Protein AF-A0A3R9P1N0-F1 (afdb_monomer)

Structure (mmCIF, N/CA/C/O backbone):
data_AF-A0A3R9P1N0-F1
#
_entry.id   AF-A0A3R9P1N0-F1
#
loop_
_atom_site.group_PDB
_atom_site.id
_atom_site.type_symbol
_atom_site.label_atom_id
_atom_site.label_alt_id
_atom_site.label_comp_id
_atom_site.label_asym_id
_atom_site.label_entity_id
_atom_site.label_seq_id
_atom_site.pdbx_PDB_ins_code
_atom_site.Cartn_x
_atom_site.Cartn_y
_atom_site.Cartn_z
_atom_site.occupancy
_atom_site.B_iso_or_equiv
_atom_site.auth_seq_id
_atom_site.auth_comp_id
_atom_site.auth_asym_id
_atom_site.auth_atom_id
_atom_site.pdbx_PDB_model_num
ATOM 1 N N . MET A 1 1 ? 0.466 10.477 5.215 1.00 69.88 1 MET A N 1
ATOM 2 C CA . MET A 1 1 ? 0.809 9.776 3.953 1.00 69.88 1 MET A CA 1
ATOM 3 C C . MET A 1 1 ? -0.458 9.245 3.302 1.00 69.88 1 MET A C 1
ATOM 5 O O . MET A 1 1 ? -1.357 8.838 4.030 1.00 69.88 1 MET A O 1
ATOM 9 N N . VAL A 1 2 ? -0.515 9.217 1.965 1.00 77.56 2 VAL A N 1
ATOM 10 C CA . VAL A 1 2 ? -1.710 8.794 1.204 1.00 77.56 2 VAL A CA 1
ATOM 11 C C . VAL A 1 2 ? -2.128 7.356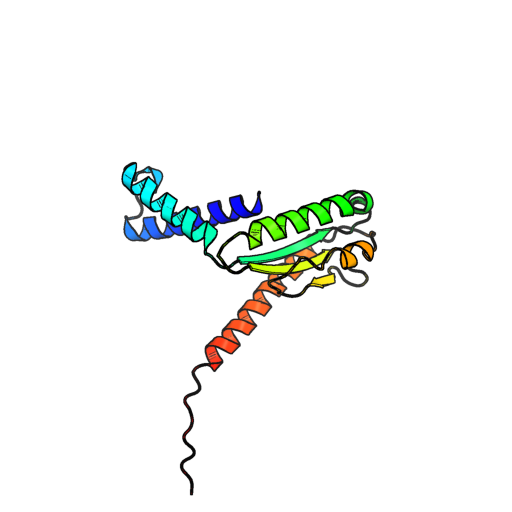 1.535 1.00 77.56 2 VAL A C 1
ATOM 13 O O . VAL A 1 2 ? -3.312 7.101 1.688 1.00 77.56 2 VAL A O 1
ATOM 16 N N . THR A 1 3 ? -1.182 6.435 1.752 1.00 76.62 3 THR A N 1
ATOM 17 C CA . THR A 1 3 ? -1.494 5.041 2.123 1.00 76.62 3 THR A CA 1
ATOM 18 C C . THR A 1 3 ? -2.235 4.939 3.457 1.00 76.62 3 THR A C 1
ATOM 20 O O . THR A 1 3 ? -3.251 4.257 3.538 1.00 76.62 3 THR A O 1
ATOM 23 N N . LYS A 1 4 ? -1.778 5.664 4.492 1.00 74.62 4 LYS A N 1
ATOM 24 C CA . LYS A 1 4 ? -2.465 5.709 5.795 1.00 74.62 4 LYS A CA 1
ATOM 25 C C . LYS A 1 4 ? -3.856 6.329 5.657 1.00 74.62 4 LYS A C 1
ATOM 27 O O . LYS A 1 4 ? -4.808 5.802 6.208 1.00 74.62 4 LYS A O 1
ATOM 32 N N . GLN A 1 5 ? -3.981 7.391 4.861 1.00 79.94 5 GLN A N 1
ATOM 33 C CA . GLN A 1 5 ? -5.268 8.033 4.595 1.00 79.94 5 GLN A CA 1
ATOM 34 C C . GLN A 1 5 ? -6.251 7.094 3.878 1.00 79.94 5 GLN A C 1
ATOM 36 O O . GLN A 1 5 ? -7.402 6.999 4.289 1.00 79.94 5 GLN A O 1
ATOM 41 N N . ALA A 1 6 ? -5.802 6.373 2.847 1.00 81.06 6 ALA A N 1
ATOM 42 C CA . ALA A 1 6 ? -6.629 5.411 2.120 1.00 81.06 6 ALA A CA 1
ATOM 43 C C . ALA A 1 6 ? -7.064 4.239 3.014 1.00 81.06 6 ALA A C 1
ATOM 45 O O . ALA A 1 6 ? -8.212 3.801 2.950 1.00 81.06 6 ALA A O 1
ATOM 46 N N . MET A 1 7 ? -6.170 3.763 3.886 1.00 83.62 7 MET A N 1
ATOM 47 C CA . MET A 1 7 ? -6.503 2.760 4.897 1.00 83.62 7 MET A CA 1
ATOM 48 C C . MET A 1 7 ? -7.571 3.282 5.863 1.00 83.62 7 MET A C 1
ATOM 50 O O . MET A 1 7 ? -8.584 2.614 6.038 1.00 83.62 7 MET A O 1
ATOM 54 N N . THR A 1 8 ? -7.396 4.477 6.436 1.00 79.38 8 THR A N 1
ATOM 55 C CA . THR A 1 8 ? -8.396 5.089 7.326 1.00 79.38 8 THR A CA 1
ATOM 56 C C . THR A 1 8 ? -9.749 5.229 6.630 1.00 79.38 8 THR A C 1
ATOM 58 O O . THR A 1 8 ? -10.758 4.832 7.197 1.00 79.38 8 THR A O 1
ATOM 61 N N . GLN A 1 9 ? -9.783 5.702 5.382 1.00 83.12 9 GLN A N 1
ATOM 62 C CA . GLN A 1 9 ? -11.024 5.800 4.601 1.00 83.12 9 GLN A CA 1
ATOM 63 C C . GLN A 1 9 ? -11.680 4.432 4.365 1.00 83.12 9 GLN A C 1
ATOM 65 O O . GLN A 1 9 ? -12.899 4.308 4.443 1.00 83.12 9 GLN A O 1
ATOM 70 N N . THR A 1 10 ? -10.881 3.392 4.111 1.00 82.94 10 THR A N 1
ATOM 71 C CA . THR A 1 10 ? -11.388 2.022 3.943 1.00 82.94 10 THR A CA 1
ATOM 72 C C . THR A 1 10 ? -11.986 1.498 5.248 1.00 82.94 10 THR A C 1
ATOM 74 O O . THR A 1 10 ? -13.080 0.944 5.237 1.00 82.94 10 THR A O 1
ATOM 77 N N . LEU A 1 11 ? -11.305 1.714 6.378 1.00 81.56 11 LEU A N 1
ATOM 78 C CA . LEU A 1 11 ? -11.794 1.316 7.699 1.00 81.56 11 LEU A CA 1
ATOM 79 C C . LEU A 1 11 ? -13.063 2.072 8.086 1.00 81.56 11 LEU A C 1
ATOM 81 O O . LEU A 1 11 ? -14.003 1.448 8.561 1.00 81.56 11 LEU A O 1
ATOM 85 N N . GLN A 1 12 ? -13.134 3.377 7.813 1.00 83.19 12 GLN A N 1
ATOM 86 C CA . GLN A 1 12 ? -14.360 4.160 7.983 1.00 83.19 12 GLN A CA 1
ATOM 87 C C . GLN A 1 12 ? -15.510 3.576 7.161 1.00 83.19 12 GLN A C 1
ATOM 89 O O . GLN A 1 12 ? -16.607 3.428 7.687 1.00 83.19 12 GLN A O 1
ATOM 94 N N . GLY A 1 13 ? -15.259 3.190 5.906 1.00 82.19 13 GLY A N 1
ATOM 95 C CA . GLY A 1 13 ? -16.261 2.540 5.059 1.00 82.19 13 GLY A CA 1
ATOM 96 C C . GLY A 1 13 ? -16.748 1.199 5.618 1.00 82.19 13 GLY A C 1
ATOM 97 O O . GLY A 1 13 ? -17.952 0.953 5.644 1.00 82.19 13 GLY A O 1
ATOM 98 N N . VAL A 1 14 ? -15.836 0.352 6.110 1.00 85.38 14 VAL A N 1
ATOM 99 C CA . VAL A 1 14 ? -16.190 -0.937 6.738 1.00 85.38 14 VAL A CA 1
ATOM 100 C C . VAL A 1 14 ? -16.988 -0.718 8.022 1.00 85.38 14 VAL A C 1
ATOM 102 O O . VAL A 1 14 ? -18.066 -1.281 8.172 1.00 85.38 14 VAL A O 1
ATOM 105 N N . VAL A 1 15 ? -16.506 0.144 8.921 1.00 83.38 15 VAL A N 1
ATOM 106 C CA . VAL A 1 15 ? -17.185 0.458 10.188 1.00 83.38 15 VAL A CA 1
ATOM 107 C C . VAL A 1 15 ? -18.560 1.076 9.939 1.00 83.38 15 VAL A C 1
ATOM 109 O O . VAL A 1 15 ? -19.515 0.727 10.626 1.00 83.38 15 VAL A O 1
ATOM 112 N N . HIS A 1 16 ? -18.695 1.945 8.936 1.00 82.25 16 HIS A N 1
ATOM 113 C CA . HIS A 1 16 ? -19.989 2.494 8.540 1.00 82.25 16 HIS A CA 1
ATOM 114 C C . HIS A 1 16 ? -20.956 1.391 8.083 1.00 82.25 16 HIS A C 1
ATOM 116 O O . HIS A 1 16 ? -22.108 1.385 8.511 1.00 82.25 16 HIS A O 1
ATOM 122 N N . GLY A 1 17 ? -20.491 0.433 7.273 1.00 81.31 17 GLY A N 1
ATOM 123 C CA . GLY A 1 17 ? -21.295 -0.723 6.860 1.00 81.31 17 GLY A CA 1
ATOM 124 C C . GLY A 1 17 ? -21.777 -1.572 8.042 1.00 81.31 17 GLY A C 1
ATOM 125 O O . GLY A 1 17 ? -22.955 -1.920 8.111 1.00 81.31 17 GLY A O 1
ATOM 126 N N . GLU A 1 18 ? -20.901 -1.837 9.012 1.00 81.00 18 GLU A N 1
ATOM 127 C CA . GLU A 1 18 ? -21.259 -2.577 10.232 1.00 81.00 18 GLU A CA 1
ATOM 128 C C . GLU A 1 18 ? -22.252 -1.799 11.110 1.00 81.00 18 GLU A C 1
ATOM 130 O O . GLU A 1 18 ? -23.224 -2.360 11.618 1.00 81.00 18 GLU A O 1
ATOM 135 N N . LEU A 1 19 ? -22.065 -0.484 11.256 1.00 79.69 19 LEU A N 1
ATOM 136 C CA . LEU A 1 19 ? -22.998 0.367 11.997 1.00 79.69 19 LEU A CA 1
ATOM 137 C C . LEU A 1 19 ? -24.380 0.397 11.351 1.00 79.69 19 LEU A C 1
ATOM 139 O O . LEU A 1 19 ? -25.374 0.348 12.071 1.00 79.69 19 LEU A O 1
ATOM 143 N N . HIS A 1 20 ? -24.453 0.424 10.022 1.00 80.69 20 HIS A N 1
ATOM 144 C CA . HIS A 1 20 ? -25.713 0.356 9.287 1.00 80.69 20 HIS A CA 1
ATOM 145 C C . HIS A 1 20 ? -26.462 -0.953 9.564 1.00 80.69 20 HIS A C 1
ATOM 147 O O . HIS A 1 20 ? -27.672 -0.951 9.792 1.00 80.69 20 HIS A O 1
ATOM 153 N N . HIS A 1 21 ? -25.731 -2.071 9.630 1.00 75.06 21 HIS A N 1
ATOM 154 C CA . HIS A 1 21 ? -26.300 -3.372 9.974 1.00 75.06 21 HIS A CA 1
ATOM 155 C C . HIS A 1 21 ? -26.871 -3.408 11.404 1.00 75.06 21 HIS A C 1
ATOM 157 O O . HIS A 1 21 ? -27.914 -4.017 11.637 1.00 75.06 21 HIS A O 1
ATOM 163 N N . ILE A 1 22 ? -26.220 -2.732 12.358 1.00 77.81 22 ILE A N 1
ATOM 164 C CA . ILE A 1 22 ? -26.622 -2.709 13.776 1.00 77.81 22 ILE A CA 1
ATOM 165 C C . ILE A 1 22 ? -27.742 -1.690 14.054 1.00 77.81 22 ILE A C 1
ATOM 167 O O . ILE A 1 22 ? -28.651 -1.966 14.839 1.00 77.81 22 ILE A O 1
ATOM 171 N N . LEU A 1 23 ? -27.663 -0.495 13.462 1.00 74.38 23 LEU A N 1
ATOM 172 C CA . LEU A 1 23 ? -28.527 0.654 13.768 1.00 74.38 23 LEU A CA 1
ATOM 173 C C . LEU A 1 23 ? -29.719 0.803 12.810 1.00 74.38 23 LEU A C 1
ATOM 175 O O . LEU A 1 23 ? -30.628 1.586 13.103 1.00 74.38 23 LEU A O 1
ATOM 179 N N . GLY A 1 24 ? -29.736 0.038 11.716 1.00 70.31 24 GLY A N 1
ATOM 180 C CA . GLY A 1 24 ? -30.750 0.088 10.666 1.00 70.31 24 GLY A CA 1
ATOM 181 C C . GLY A 1 24 ? -30.381 1.039 9.525 1.00 70.31 24 GLY A C 1
ATOM 182 O O . GLY A 1 24 ? -29.592 1.967 9.699 1.00 70.31 24 GLY A O 1
ATOM 183 N N . GLU A 1 25 ? -30.999 0.817 8.359 1.00 64.88 25 GLU A N 1
ATOM 184 C CA . GLU A 1 25 ? -30.596 1.436 7.086 1.00 64.88 25 GLU A CA 1
ATOM 185 C C . GLU A 1 25 ? -30.768 2.971 7.007 1.00 64.88 25 GLU A C 1
ATOM 187 O O . GLU A 1 25 ? -30.373 3.608 6.037 1.00 64.88 25 GLU A O 1
ATOM 192 N N . GLU A 1 26 ? -31.362 3.604 8.017 1.00 62.25 26 GLU A N 1
ATOM 193 C CA . GLU A 1 26 ? -31.673 5.041 7.996 1.00 62.25 26 GLU A CA 1
ATOM 194 C C . GLU A 1 26 ? -30.724 5.898 8.840 1.00 62.25 26 GLU A C 1
ATOM 196 O O . GLU A 1 26 ? -30.937 7.103 8.954 1.00 62.25 26 GLU A O 1
ATOM 201 N N . ARG A 1 27 ? -29.715 5.300 9.486 1.00 64.94 27 ARG A N 1
ATOM 202 C CA . ARG A 1 27 ? -28.795 6.038 10.361 1.00 64.94 27 ARG A CA 1
ATOM 203 C C . ARG A 1 27 ? -27.364 5.915 9.883 1.00 64.94 27 ARG A C 1
ATOM 205 O O . ARG A 1 27 ? -26.797 4.824 9.858 1.00 64.94 27 ARG A O 1
ATOM 212 N N . GLU A 1 28 ? -26.770 7.057 9.572 1.00 71.00 28 GLU A N 1
ATOM 213 C CA . GLU A 1 28 ? -25.354 7.173 9.275 1.00 71.00 28 GLU A CA 1
ATOM 214 C C . GLU A 1 28 ? -24.545 7.500 10.535 1.00 71.00 28 GLU A C 1
ATOM 216 O O . GLU A 1 28 ? -25.052 7.949 11.567 1.00 71.00 28 GLU A O 1
ATOM 221 N N . MET A 1 29 ? -23.227 7.320 10.447 1.00 72.88 29 MET A N 1
ATOM 222 C CA . MET A 1 29 ? -22.296 7.735 11.500 1.00 72.88 29 MET A CA 1
ATOM 223 C C . MET A 1 29 ? -22.431 9.233 11.841 1.00 72.88 29 MET A C 1
ATOM 225 O O . MET A 1 29 ? -22.215 9.653 12.981 1.00 72.88 29 MET A O 1
ATOM 229 N N . GLU A 1 30 ? -22.801 10.044 10.853 1.00 75.9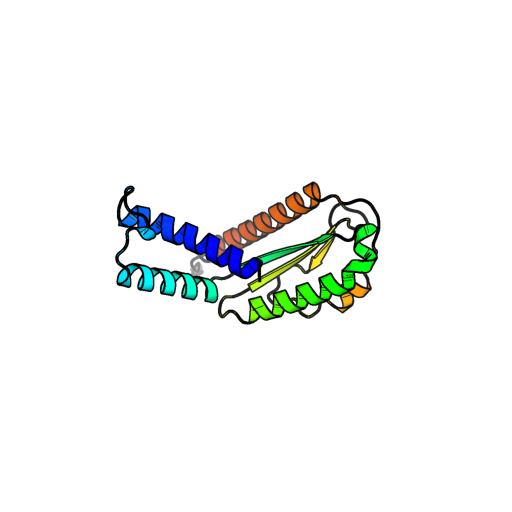4 30 GLU A N 1
ATOM 230 C CA . GLU A 1 30 ? -23.010 11.487 10.980 1.00 75.94 30 GLU A CA 1
ATOM 231 C C . GLU A 1 30 ? -24.309 11.844 11.715 1.00 75.94 30 GLU A C 1
ATOM 233 O O . GLU A 1 30 ? -24.426 12.960 12.227 1.00 75.94 30 GLU A O 1
ATOM 238 N N . ASP A 1 31 ? -25.224 10.887 11.867 1.00 79.75 31 ASP A N 1
ATOM 239 C CA . ASP A 1 31 ? -26.451 11.028 12.656 1.00 79.75 31 ASP A CA 1
ATOM 240 C C . ASP A 1 31 ? -26.244 10.636 14.125 1.00 79.75 31 ASP A C 1
ATOM 242 O O . ASP A 1 31 ? -27.102 10.884 14.978 1.00 79.75 31 ASP A O 1
ATOM 246 N N . LEU A 1 32 ? -25.092 10.036 14.454 1.00 81.31 32 LEU A N 1
ATOM 247 C CA . LEU A 1 32 ? -24.755 9.701 15.832 1.00 81.31 32 LEU A CA 1
ATOM 248 C C . LEU A 1 32 ? -24.533 10.974 16.664 1.00 81.31 32 LEU A C 1
ATOM 250 O O . LEU A 1 32 ? -23.876 11.917 16.190 1.00 81.31 32 LEU A O 1
ATOM 254 N N . PRO A 1 33 ? -24.991 10.983 17.934 1.00 87.06 33 PRO A N 1
ATOM 255 C CA . PRO A 1 33 ? -24.631 12.018 18.894 1.00 87.06 33 PRO A CA 1
ATOM 256 C C . PRO A 1 33 ? -23.105 12.203 18.975 1.00 87.06 33 PRO A C 1
ATOM 258 O O . PRO A 1 33 ? -22.382 11.211 18.840 1.00 87.06 33 PRO A O 1
ATOM 261 N N . PRO A 1 34 ? -22.603 13.427 19.238 1.00 85.50 34 PRO A N 1
ATOM 262 C CA . PRO A 1 34 ? -21.167 13.721 19.245 1.00 85.50 34 PRO A CA 1
ATOM 263 C C . PRO A 1 34 ? -20.329 12.747 20.080 1.00 85.50 34 PRO A C 1
ATOM 265 O O . PRO A 1 34 ? -19.302 12.274 19.602 1.00 85.50 34 PRO A O 1
ATOM 268 N N . ASP A 1 35 ? -20.808 12.377 21.270 1.00 86.12 35 ASP A N 1
ATOM 269 C CA . ASP A 1 35 ? -20.102 11.455 22.166 1.00 86.12 35 ASP A CA 1
ATOM 270 C C . ASP A 1 35 ? -19.937 10.061 21.538 1.00 86.12 35 ASP A C 1
ATOM 272 O O . ASP A 1 35 ? -18.845 9.499 21.525 1.00 86.12 35 ASP A O 1
ATOM 276 N N . LYS A 1 36 ? -21.002 9.529 20.920 1.00 84.12 36 LYS A N 1
ATOM 277 C CA . LYS A 1 36 ? -20.980 8.220 20.245 1.00 84.12 36 LYS A CA 1
ATOM 278 C C . LYS A 1 36 ? -20.178 8.232 18.954 1.00 84.12 36 LYS A C 1
ATOM 280 O O . LYS A 1 36 ? -19.521 7.249 18.631 1.00 84.12 36 LYS A O 1
ATOM 285 N N . ARG A 1 37 ? -20.185 9.349 18.230 1.00 84.62 37 ARG A N 1
ATOM 286 C CA . ARG A 1 37 ? -19.308 9.532 17.070 1.00 84.62 37 ARG A CA 1
ATOM 287 C C . ARG A 1 37 ? -17.835 9.534 17.479 1.00 84.62 37 ARG A C 1
ATOM 289 O O . ARG A 1 37 ? -17.021 8.978 16.750 1.00 84.62 37 ARG A O 1
ATOM 296 N N . GLY A 1 38 ? -17.517 10.130 18.630 1.00 87.06 38 GLY A N 1
ATOM 297 C CA . GLY A 1 38 ? -16.184 10.092 19.230 1.00 87.06 38 GLY A CA 1
ATOM 298 C C . GLY A 1 38 ? -15.715 8.663 19.502 1.00 87.06 38 GLY A C 1
ATOM 299 O O . GLY A 1 38 ? -14.653 8.286 19.020 1.00 87.06 38 GLY A O 1
ATOM 300 N N . GLU A 1 39 ? -16.545 7.853 20.170 1.00 86.50 39 GLU A N 1
ATOM 301 C CA . GLU A 1 39 ? -16.254 6.431 20.441 1.00 86.50 39 GLU A CA 1
ATOM 302 C C . GLU A 1 39 ? -15.969 5.641 19.151 1.00 86.50 39 GLU A C 1
ATOM 304 O O . GLU A 1 39 ? -15.018 4.870 19.074 1.00 86.50 39 GLU A O 1
ATOM 309 N N . VAL A 1 40 ? -16.767 5.847 18.099 1.00 86.44 40 VAL A N 1
ATOM 310 C CA . VAL A 1 40 ? -16.554 5.161 16.814 1.00 86.44 40 VAL A CA 1
ATOM 311 C C . VAL A 1 40 ? -15.257 5.620 16.137 1.00 86.44 40 VAL A C 1
ATOM 313 O O . VAL A 1 40 ? -14.557 4.798 15.549 1.00 86.44 40 VAL A O 1
ATOM 316 N N . MET A 1 41 ? -14.916 6.911 16.211 1.00 86.44 41 MET A N 1
ATOM 317 C CA . MET A 1 41 ? -13.656 7.418 15.653 1.00 86.44 41 MET A CA 1
ATOM 318 C C . MET A 1 41 ? -12.437 6.844 16.377 1.00 86.44 41 MET A C 1
ATOM 320 O O . MET A 1 41 ? -11.469 6.488 15.715 1.00 86.44 41 MET A O 1
ATOM 324 N N . GLU A 1 42 ? -12.511 6.674 17.698 1.00 89.12 42 GLU A N 1
ATOM 325 C CA . GLU A 1 42 ? -11.469 5.999 18.478 1.00 89.12 42 GLU A CA 1
ATOM 326 C C . GLU A 1 42 ? -11.264 4.554 17.999 1.00 89.12 42 GLU A C 1
ATOM 328 O O . GLU A 1 42 ? -10.139 4.155 17.710 1.00 89.12 42 GLU A O 1
ATOM 333 N N . VAL A 1 43 ? -12.349 3.799 17.779 1.00 88.06 43 VAL A N 1
ATOM 334 C CA . VAL A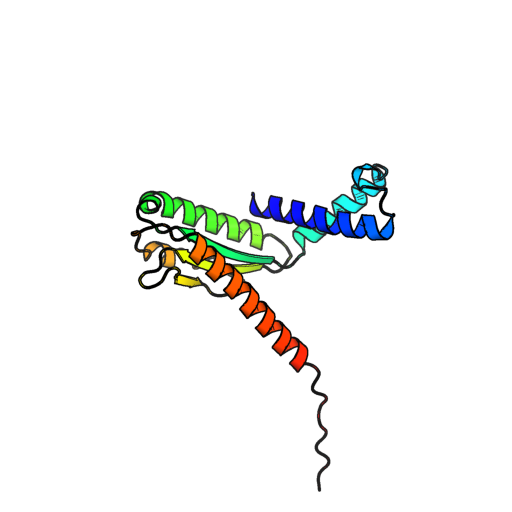 1 43 ? -12.265 2.433 17.229 1.00 88.06 43 VAL A CA 1
ATOM 335 C C . VAL A 1 43 ? -11.655 2.421 15.824 1.00 88.06 43 VAL A C 1
ATOM 337 O O . VAL A 1 43 ? -10.843 1.554 15.507 1.00 88.06 43 VAL A O 1
ATOM 340 N N . VAL A 1 44 ? -12.030 3.368 14.959 1.00 87.38 44 VAL A N 1
ATOM 341 C CA . VAL A 1 44 ? -11.448 3.491 13.612 1.00 87.38 44 VAL A CA 1
ATOM 342 C C . VAL A 1 44 ? -9.947 3.777 13.683 1.00 87.38 44 VAL A C 1
ATOM 344 O O . VAL A 1 44 ? -9.187 3.192 12.908 1.00 87.38 44 VAL A O 1
ATOM 347 N N . ASP A 1 45 ? -9.518 4.652 14.590 1.00 88.31 45 ASP A N 1
ATOM 348 C CA . ASP A 1 45 ? -8.108 4.992 14.783 1.00 88.31 45 ASP A CA 1
ATOM 349 C C . ASP A 1 45 ? -7.314 3.793 15.324 1.00 88.31 45 ASP A C 1
ATOM 351 O O . ASP A 1 45 ? -6.256 3.462 14.775 1.00 88.31 45 ASP A O 1
ATOM 355 N N . ASP A 1 46 ? -7.863 3.075 16.306 1.00 91.25 46 ASP A N 1
ATOM 356 C CA . ASP A 1 46 ? -7.285 1.849 16.865 1.00 91.25 46 ASP A CA 1
ATOM 357 C C . ASP A 1 46 ? -7.154 0.746 15.809 1.00 91.25 46 ASP A C 1
ATOM 359 O O . ASP A 1 46 ? -6.097 0.119 15.670 1.00 91.25 46 ASP A O 1
ATOM 363 N N . LEU A 1 47 ? -8.196 0.523 15.002 1.00 89.00 47 LEU A N 1
ATOM 364 C CA . LEU A 1 47 ? -8.127 -0.388 13.857 1.00 89.00 47 LEU A CA 1
ATOM 365 C C . LEU A 1 47 ? -7.076 0.097 12.855 1.00 89.00 47 LEU A C 1
ATOM 367 O O . LEU A 1 47 ? -6.270 -0.693 12.364 1.00 89.00 47 LEU A O 1
ATOM 371 N N . GLY A 1 48 ? -7.017 1.403 12.601 1.00 87.69 48 GLY A N 1
ATOM 372 C CA . GLY A 1 48 ? -6.003 2.026 11.760 1.00 87.69 48 GLY A CA 1
ATOM 373 C C . GLY A 1 48 ? -4.583 1.704 12.211 1.00 87.69 48 GLY A C 1
ATOM 374 O O . GLY A 1 48 ? -3.693 1.552 11.378 1.00 87.69 48 GLY A O 1
ATOM 375 N N . GLU A 1 49 ? -4.357 1.518 13.501 1.00 90.00 49 GLU A N 1
ATOM 376 C CA . GLU A 1 49 ? -3.050 1.214 14.071 1.00 90.00 49 GLU A CA 1
ATOM 377 C C . GLU A 1 49 ? -2.753 -0.294 14.159 1.00 90.00 49 GLU A C 1
ATOM 379 O O . GLU A 1 49 ? -1.610 -0.717 13.976 1.00 90.00 49 GLU A O 1
ATOM 384 N N . THR A 1 50 ? -3.773 -1.123 14.378 1.00 92.44 50 THR A N 1
ATOM 385 C CA . THR A 1 50 ? -3.605 -2.541 14.747 1.00 92.44 50 THR A CA 1
ATOM 386 C C . THR A 1 50 ? -3.842 -3.533 13.609 1.00 92.44 50 THR A C 1
ATOM 388 O O . THR A 1 50 ? -3.313 -4.647 13.660 1.00 92.44 50 THR A O 1
ATOM 391 N N . VAL A 1 51 ? -4.583 -3.166 12.553 1.00 92.31 51 VAL A N 1
ATOM 392 C CA . VAL A 1 51 ? -4.882 -4.117 11.468 1.00 92.31 51 VAL A CA 1
ATOM 393 C C . VAL A 1 51 ? -3.624 -4.548 10.722 1.00 92.31 51 VAL A C 1
ATOM 395 O O . VAL A 1 51 ? -2.730 -3.744 10.427 1.00 92.31 51 VAL A O 1
ATOM 398 N N . SER A 1 52 ? -3.581 -5.831 10.367 1.00 91.88 52 SER A N 1
ATOM 399 C CA . SER A 1 52 ? -2.518 -6.365 9.521 1.00 91.88 52 SER A CA 1
ATOM 400 C C . SER A 1 52 ? -2.682 -5.868 8.085 1.00 91.88 52 SER A C 1
ATOM 402 O O . SER A 1 52 ? -3.783 -5.899 7.540 1.00 91.88 52 SER A O 1
ATOM 404 N N . LEU A 1 53 ? -1.588 -5.437 7.456 1.00 91.38 53 LEU A N 1
ATOM 405 C CA . LEU A 1 53 ? -1.585 -4.940 6.083 1.00 91.38 53 LEU A CA 1
ATOM 406 C C . LEU A 1 53 ? -0.728 -5.791 5.157 1.00 91.38 53 LEU A C 1
ATOM 408 O O . LEU A 1 53 ? 0.363 -6.247 5.502 1.00 91.38 53 LEU A O 1
ATOM 412 N N . GLU A 1 54 ? -1.201 -5.907 3.922 1.00 92.44 54 GLU A N 1
ATOM 413 C CA . GLU A 1 54 ? -0.446 -6.449 2.802 1.00 92.44 54 GLU A CA 1
ATOM 414 C C . GLU A 1 54 ? -0.337 -5.399 1.709 1.00 92.44 54 GLU A C 1
ATOM 416 O O . GLU A 1 54 ? -1.337 -4.945 1.157 1.00 92.44 54 GLU A O 1
ATOM 421 N N . VAL A 1 55 ? 0.892 -5.006 1.395 1.00 91.88 55 VAL A N 1
ATOM 422 C CA . VAL A 1 55 ? 1.174 -3.904 0.482 1.00 91.88 55 VAL A CA 1
ATOM 423 C C . VAL A 1 55 ? 2.044 -4.417 -0.657 1.00 91.88 55 VAL A C 1
ATOM 425 O O . VAL A 1 55 ? 3.215 -4.743 -0.467 1.00 91.88 55 VAL A O 1
ATOM 428 N N . LEU A 1 56 ? 1.473 -4.485 -1.859 1.00 93.81 56 LEU A N 1
ATOM 429 C CA . LEU A 1 56 ? 2.219 -4.786 -3.078 1.00 93.81 56 LEU A CA 1
ATOM 430 C C . LEU A 1 56 ? 2.537 -3.488 -3.811 1.00 93.81 56 LEU A C 1
ATOM 432 O O . LEU A 1 56 ? 1.648 -2.765 -4.255 1.00 93.81 56 LEU A O 1
ATOM 436 N N . ILE A 1 57 ? 3.826 -3.210 -3.945 1.00 92.44 57 ILE A N 1
ATOM 437 C CA . ILE A 1 57 ? 4.356 -1.998 -4.551 1.00 92.44 57 ILE A CA 1
ATOM 438 C C . ILE A 1 57 ? 4.729 -2.306 -6.000 1.00 92.44 57 ILE A C 1
ATOM 440 O O . ILE A 1 57 ? 5.583 -3.153 -6.266 1.00 92.44 57 ILE A O 1
ATOM 444 N N . LEU A 1 58 ? 4.099 -1.597 -6.934 1.00 93.38 58 LEU A N 1
ATOM 445 C CA . LEU A 1 58 ? 4.458 -1.598 -8.349 1.00 93.38 58 LEU A CA 1
ATOM 446 C C . LEU A 1 58 ? 5.294 -0.350 -8.651 1.00 93.38 58 LEU A C 1
ATOM 448 O O . LEU A 1 58 ? 4.807 0.769 -8.498 1.00 93.38 58 LEU A O 1
ATOM 452 N N . VAL A 1 59 ? 6.529 -0.531 -9.112 1.00 91.69 59 VAL A N 1
ATOM 453 C CA . VAL A 1 59 ? 7.431 0.572 -9.465 1.00 91.69 59 VAL A CA 1
ATOM 454 C C . VAL A 1 59 ? 7.611 0.649 -10.975 1.00 91.69 59 VAL A C 1
ATOM 456 O O . VAL A 1 59 ? 8.087 -0.301 -11.595 1.00 91.69 59 VAL A O 1
ATOM 459 N N . ASP A 1 60 ? 7.270 1.803 -11.548 1.00 92.56 60 ASP A N 1
ATOM 460 C CA . ASP A 1 60 ? 7.533 2.103 -12.955 1.00 92.56 60 ASP A CA 1
ATOM 461 C C . ASP A 1 60 ? 9.039 2.353 -13.170 1.00 92.56 60 ASP A C 1
ATOM 463 O O . ASP A 1 60 ? 9.637 3.253 -12.572 1.00 92.56 60 ASP 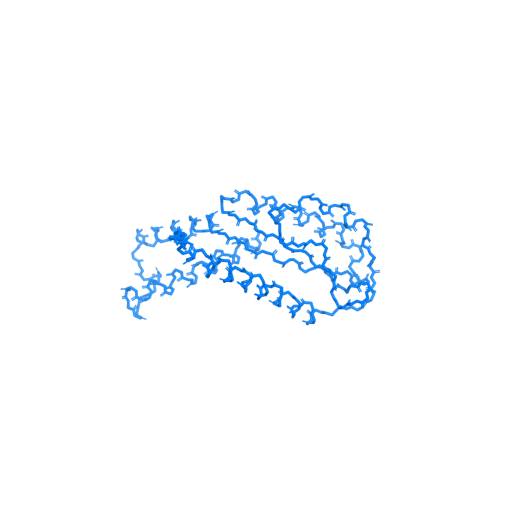A O 1
ATOM 467 N N . THR A 1 61 ? 9.654 1.552 -14.037 1.00 91.44 61 THR A N 1
ATOM 468 C CA . THR A 1 61 ? 11.055 1.633 -14.467 1.00 91.44 61 THR A CA 1
ATOM 469 C C . THR A 1 61 ? 11.190 1.949 -15.960 1.00 91.44 61 THR A C 1
ATOM 471 O O . THR A 1 61 ? 12.236 1.699 -16.563 1.00 91.44 61 THR A O 1
ATOM 474 N N . SER A 1 62 ? 10.154 2.518 -16.580 1.00 90.88 62 SER A N 1
ATOM 475 C CA . SER A 1 62 ? 10.189 3.020 -17.956 1.00 90.88 62 SER A CA 1
ATOM 476 C C . SER A 1 62 ? 11.277 4.081 -18.145 1.00 90.88 62 SER A C 1
ATOM 478 O O . SER A 1 62 ? 11.805 4.664 -17.192 1.00 90.88 62 SER A O 1
ATOM 480 N N . ALA A 1 63 ? 11.625 4.376 -19.400 1.00 87.56 63 ALA A N 1
ATOM 481 C CA . ALA A 1 63 ? 12.706 5.318 -19.713 1.00 87.56 63 ALA A CA 1
ATOM 482 C C . ALA A 1 63 ? 12.521 6.699 -19.043 1.00 87.56 63 ALA A C 1
ATOM 484 O O . ALA A 1 63 ? 13.494 7.321 -18.614 1.00 87.56 63 ALA A O 1
ATOM 485 N N . SER A 1 64 ? 11.270 7.151 -18.902 1.00 87.88 64 SER A N 1
ATOM 486 C CA . SER A 1 64 ? 10.925 8.438 -18.286 1.00 87.88 64 SER A CA 1
ATOM 487 C C . SER A 1 64 ? 11.179 8.505 -16.772 1.00 87.88 64 SER A C 1
ATOM 489 O O . SER A 1 64 ? 11.289 9.597 -16.209 1.00 87.88 64 SER A O 1
ATOM 491 N N . MET A 1 65 ? 11.297 7.350 -16.110 1.00 91.25 65 MET A N 1
ATOM 492 C CA . MET A 1 65 ? 11.438 7.246 -14.656 1.00 91.25 65 MET A CA 1
ATOM 493 C C . MET A 1 65 ? 12.886 7.323 -14.178 1.00 91.25 65 MET A C 1
ATOM 495 O O . MET A 1 65 ? 13.120 7.567 -12.997 1.00 91.25 65 MET A O 1
ATOM 499 N N . LYS A 1 66 ? 13.868 7.207 -15.081 1.00 85.56 66 LYS A N 1
ATOM 500 C CA . LYS A 1 66 ? 15.303 7.257 -14.757 1.00 85.56 66 LYS A CA 1
ATOM 501 C C . LYS A 1 66 ? 15.718 8.397 -13.812 1.00 85.56 66 LYS A C 1
ATOM 503 O O . LYS A 1 66 ? 16.390 8.093 -12.830 1.00 85.56 66 LYS A O 1
ATOM 508 N N . PRO A 1 67 ? 15.329 9.669 -14.028 1.00 88.50 67 PRO A N 1
ATOM 509 C CA . PRO A 1 67 ? 15.709 10.743 -13.109 1.00 88.50 67 PRO A CA 1
ATOM 510 C C . PRO A 1 67 ? 14.926 10.731 -11.784 1.00 88.50 67 PRO A C 1
ATOM 512 O O . PRO A 1 67 ? 15.332 11.402 -10.843 1.00 88.50 67 PRO A O 1
ATOM 515 N N . LYS A 1 68 ? 13.811 9.994 -11.697 1.00 89.94 68 LYS A N 1
ATOM 516 C CA . LYS A 1 68 ? 12.902 9.974 -10.538 1.00 89.94 68 LYS A CA 1
ATOM 517 C C . LYS A 1 68 ? 13.172 8.814 -9.579 1.00 89.94 68 LYS A C 1
ATOM 519 O O . LYS A 1 68 ? 12.721 8.864 -8.441 1.00 89.94 68 LYS A O 1
ATOM 524 N N . LEU A 1 69 ? 13.899 7.781 -10.014 1.00 86.00 69 LEU A N 1
ATOM 525 C CA . LEU A 1 69 ? 14.152 6.586 -9.203 1.00 86.00 69 LEU A CA 1
ATOM 526 C C . LEU A 1 69 ? 14.788 6.855 -7.828 1.00 86.00 69 LEU A C 1
ATOM 528 O O . LEU A 1 69 ? 14.347 6.206 -6.881 1.00 86.00 69 LEU A O 1
ATOM 532 N N . PRO A 1 70 ? 15.741 7.796 -7.662 1.00 86.75 70 PRO A N 1
ATOM 533 C CA . PRO A 1 70 ? 16.262 8.113 -6.331 1.00 86.75 70 PRO A CA 1
ATOM 534 C C . PRO A 1 70 ? 15.167 8.601 -5.371 1.00 86.75 70 PRO A C 1
ATOM 536 O O . PRO A 1 70 ? 15.062 8.116 -4.252 1.00 86.75 70 PRO A O 1
ATOM 539 N N . MET A 1 71 ? 14.274 9.474 -5.847 1.00 87.50 71 MET A N 1
ATOM 540 C CA . MET 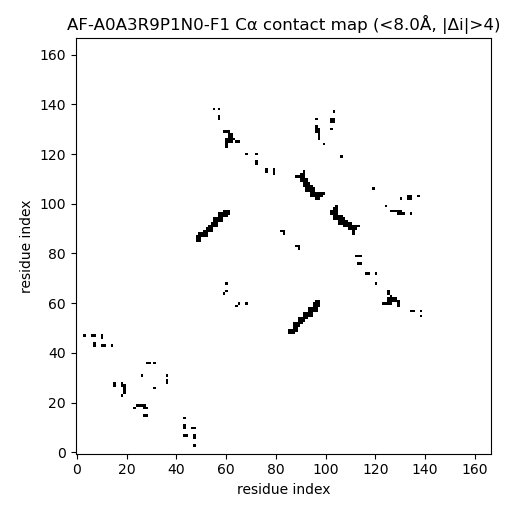A 1 71 ? 13.140 9.967 -5.057 1.00 87.50 71 MET A CA 1
ATOM 541 C C . MET A 1 71 ? 12.120 8.861 -4.759 1.00 87.50 71 MET A C 1
ATOM 543 O O . MET A 1 71 ? 11.542 8.825 -3.679 1.00 87.50 71 MET A O 1
ATOM 547 N N . VAL A 1 72 ? 11.902 7.934 -5.698 1.00 87.19 72 VAL A N 1
ATOM 548 C CA . VAL A 1 72 ? 11.052 6.759 -5.450 1.00 87.19 72 VAL A CA 1
ATOM 549 C C . VAL A 1 72 ? 11.642 5.901 -4.331 1.00 87.19 72 VAL A C 1
ATOM 551 O O . VAL A 1 72 ? 10.906 5.452 -3.461 1.00 87.19 72 VAL A O 1
ATOM 554 N N . GLN A 1 73 ? 12.957 5.694 -4.317 1.00 84.06 73 GLN A N 1
ATOM 555 C CA . GLN A 1 73 ? 13.631 4.915 -3.280 1.00 84.06 73 GLN A CA 1
ATOM 556 C C . GLN A 1 73 ? 13.507 5.560 -1.890 1.00 84.06 73 GLN A C 1
ATOM 558 O O . GLN A 1 73 ? 13.223 4.859 -0.915 1.00 84.06 73 GLN A O 1
ATOM 563 N N . GLU A 1 74 ? 13.677 6.880 -1.798 1.00 84.69 74 GLU A N 1
ATOM 564 C CA . GLU A 1 74 ? 13.440 7.632 -0.558 1.00 84.69 74 GLU A CA 1
ATOM 565 C C . GLU A 1 74 ? 11.985 7.477 -0.101 1.00 84.69 74 GLU A C 1
ATOM 567 O O . GLU A 1 74 ? 11.734 7.044 1.021 1.00 84.69 74 GLU A O 1
ATOM 572 N N . ALA A 1 75 ? 11.021 7.678 -1.005 1.00 86.88 75 ALA A N 1
ATOM 573 C CA . ALA A 1 75 ? 9.601 7.538 -0.691 1.00 86.88 75 ALA A CA 1
ATOM 574 C C . ALA A 1 75 ? 9.212 6.121 -0.227 1.00 86.88 75 ALA A C 1
ATOM 576 O O . ALA A 1 75 ? 8.323 5.964 0.610 1.00 86.88 75 ALA A O 1
ATOM 577 N N . LEU A 1 76 ? 9.860 5.077 -0.754 1.00 85.75 76 LEU A N 1
ATOM 578 C CA . LEU A 1 76 ? 9.647 3.698 -0.304 1.00 85.75 76 LEU A CA 1
ATOM 579 C C . LEU A 1 76 ? 10.256 3.429 1.075 1.00 85.75 76 LEU A C 1
ATOM 581 O O . LEU A 1 76 ? 9.671 2.678 1.855 1.00 85.75 76 LEU A O 1
ATOM 585 N N . SER A 1 77 ? 11.387 4.061 1.388 1.00 83.88 77 SER A N 1
ATOM 586 C CA . SER A 1 77 ? 11.978 4.019 2.730 1.00 83.88 77 SER A CA 1
ATOM 587 C C . SER A 1 77 ? 11.064 4.714 3.742 1.00 83.88 77 SER A C 1
ATOM 589 O O . SER A 1 77 ? 10.749 4.141 4.782 1.00 83.88 77 SER A O 1
ATOM 591 N N . ASP A 1 78 ? 10.538 5.890 3.400 1.00 86.25 78 ASP A N 1
ATOM 592 C CA . ASP A 1 78 ? 9.581 6.612 4.245 1.00 86.25 78 ASP A CA 1
ATOM 593 C C . ASP A 1 78 ? 8.284 5.816 4.450 1.00 86.25 78 ASP A C 1
ATOM 595 O O . ASP A 1 78 ? 7.741 5.762 5.555 1.00 86.25 78 ASP A O 1
ATOM 599 N N . LEU A 1 79 ? 7.801 5.143 3.398 1.00 86.31 79 LEU A N 1
ATOM 600 C CA . LEU A 1 79 ? 6.647 4.247 3.478 1.00 86.31 79 LEU A CA 1
ATOM 601 C C . LEU A 1 79 ? 6.903 3.069 4.421 1.00 86.31 79 LEU A C 1
ATOM 603 O O . LEU A 1 79 ? 6.021 2.749 5.217 1.00 86.31 79 LEU A O 1
ATOM 607 N N . SER A 1 80 ? 8.088 2.453 4.354 1.00 84.38 80 SER A N 1
ATOM 608 C CA . SER A 1 80 ? 8.508 1.400 5.288 1.00 84.38 80 SER A CA 1
ATOM 609 C C . SER A 1 80 ? 8.394 1.874 6.726 1.00 84.38 80 SER A C 1
ATOM 611 O O . SER A 1 80 ? 7.691 1.266 7.531 1.00 84.38 80 SER A O 1
ATOM 613 N N . ILE A 1 81 ? 9.045 2.999 7.028 1.00 85.50 81 ILE A N 1
ATOM 614 C CA . ILE A 1 81 ? 9.126 3.558 8.376 1.00 85.50 81 ILE A CA 1
ATOM 615 C C . ILE A 1 81 ? 7.724 3.893 8.884 1.00 85.50 81 ILE A C 1
A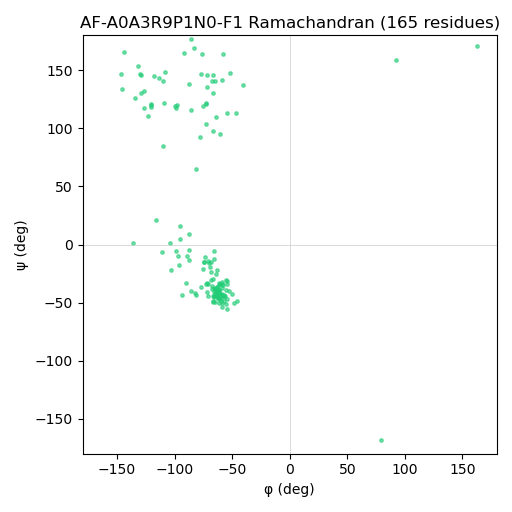TOM 617 O O . ILE A 1 81 ? 7.364 3.504 9.992 1.00 85.50 81 ILE A O 1
ATOM 621 N N . SER A 1 82 ? 6.904 4.554 8.062 1.00 87.06 82 SER A N 1
ATOM 622 C CA . SER A 1 82 ? 5.546 4.943 8.451 1.00 87.06 82 SER A CA 1
ATOM 623 C C . SER A 1 82 ? 4.603 3.762 8.664 1.00 87.06 82 SER A C 1
ATOM 625 O O . SER A 1 82 ? 3.631 3.909 9.404 1.00 87.06 82 SER A O 1
ATOM 627 N N . LEU A 1 83 ? 4.796 2.641 7.970 1.00 87.56 83 LEU A N 1
ATOM 628 C CA . LEU A 1 83 ? 3.947 1.467 8.156 1.00 87.56 83 LEU A CA 1
ATOM 629 C C . LEU A 1 83 ? 4.457 0.601 9.303 1.00 87.56 83 LEU A C 1
ATOM 631 O O . LEU A 1 83 ? 3.649 0.161 10.109 1.00 87.56 83 LEU A O 1
ATOM 635 N N . ASN A 1 84 ? 5.772 0.434 9.444 1.00 86.00 84 ASN A N 1
ATOM 636 C CA . ASN A 1 84 ? 6.386 -0.296 10.556 1.00 86.00 84 ASN A CA 1
ATOM 637 C C . ASN A 1 84 ? 6.286 0.433 11.901 1.00 86.00 84 ASN A C 1
ATOM 639 O O . ASN A 1 84 ? 6.468 -0.199 12.936 1.00 86.00 84 ASN A O 1
ATOM 643 N N . SER A 1 85 ? 5.984 1.736 11.913 1.00 89.19 85 SER A N 1
ATOM 644 C CA . SER A 1 85 ? 5.618 2.433 13.148 1.00 89.19 85 SER A CA 1
ATOM 645 C C . SER A 1 85 ? 4.245 2.022 13.674 1.00 89.19 85 SER A C 1
ATOM 647 O O . SER A 1 85 ? 3.926 2.384 14.801 1.00 89.19 85 SER A O 1
ATOM 649 N N . ARG A 1 86 ? 3.430 1.335 12.857 1.00 90.31 86 ARG A N 1
ATOM 650 C CA . ARG A 1 86 ? 2.140 0.799 13.282 1.00 90.31 86 ARG A CA 1
ATOM 651 C C . ARG A 1 86 ? 2.332 -0.468 14.110 1.00 90.31 86 ARG A C 1
ATOM 653 O O . ARG A 1 86 ? 3.217 -1.268 13.813 1.00 90.31 86 ARG A O 1
ATOM 660 N N . THR A 1 87 ? 1.462 -0.697 15.086 1.00 90.81 87 THR A N 1
ATOM 661 C CA . THR A 1 87 ? 1.456 -1.932 15.895 1.00 90.81 87 THR A CA 1
ATOM 662 C C . THR A 1 87 ? 1.041 -3.164 15.076 1.00 90.81 87 THR A C 1
ATOM 664 O O . THR A 1 87 ? 1.497 -4.277 15.340 1.00 90.81 87 THR A O 1
ATOM 667 N N . GLY A 1 88 ? 0.187 -2.979 14.065 1.00 90.56 88 GLY A N 1
ATOM 668 C CA . GLY A 1 88 ? -0.261 -4.042 13.169 1.00 90.56 88 GLY A CA 1
ATOM 669 C C . GLY A 1 88 ? 0.845 -4.605 12.270 1.00 90.56 88 GLY A C 1
ATOM 670 O O . GLY A 1 88 ? 1.720 -3.885 11.789 1.00 90.56 88 GLY A O 1
ATOM 671 N N . ASN A 1 89 ? 0.775 -5.907 11.981 1.00 91.81 89 ASN A N 1
ATOM 672 C CA . ASN A 1 89 ? 1.756 -6.580 11.129 1.00 91.81 89 ASN A CA 1
ATOM 673 C C . ASN A 1 89 ? 1.674 -6.083 9.682 1.00 91.81 89 ASN A C 1
ATOM 675 O O . ASN A 1 89 ? 0.611 -6.133 9.066 1.00 91.81 89 ASN A O 1
ATOM 679 N N . ASN A 1 90 ? 2.804 -5.716 9.083 1.00 89.94 90 ASN A N 1
ATOM 680 C CA . ASN A 1 90 ? 2.863 -5.350 7.669 1.00 89.94 90 ASN A CA 1
ATOM 681 C C . ASN A 1 90 ? 3.619 -6.414 6.875 1.00 89.94 90 ASN A C 1
ATOM 683 O O . ASN A 1 90 ? 4.634 -6.933 7.330 1.00 89.94 90 ASN A O 1
ATOM 687 N N . HIS A 1 91 ? 3.142 -6.721 5.673 1.00 91.50 91 HIS A N 1
ATOM 688 C CA . HIS A 1 91 ? 3.872 -7.513 4.692 1.00 91.50 91 HIS A CA 1
ATOM 689 C C . HIS A 1 91 ? 3.939 -6.776 3.367 1.00 91.50 91 HIS A C 1
ATOM 691 O O . HIS A 1 91 ? 2.926 -6.341 2.826 1.00 91.50 91 HIS A O 1
ATOM 697 N N . PHE A 1 92 ? 5.133 -6.728 2.807 1.00 90.56 92 PHE A N 1
ATOM 698 C CA . PHE A 1 92 ? 5.442 -6.015 1.588 1.00 90.56 92 PHE A CA 1
ATOM 699 C C . PHE A 1 92 ? 5.825 -6.984 0.484 1.00 90.56 92 PHE A C 1
ATOM 701 O O . PHE A 1 92 ? 6.528 -7.960 0.731 1.00 90.56 92 PHE A O 1
ATOM 708 N N . ALA A 1 93 ? 5.415 -6.681 -0.738 1.00 92.00 93 ALA A N 1
ATOM 709 C CA . ALA A 1 93 ? 5.993 -7.252 -1.944 1.00 92.00 93 ALA A CA 1
ATOM 710 C C . ALA A 1 93 ? 6.329 -6.113 -2.907 1.00 92.00 93 ALA A C 1
ATOM 712 O O . ALA A 1 93 ? 5.622 -5.107 -2.945 1.00 92.00 93 ALA A O 1
ATOM 713 N N . LEU A 1 94 ? 7.398 -6.257 -3.690 1.00 91.50 94 LEU A N 1
ATOM 714 C CA . LEU A 1 94 ? 7.817 -5.234 -4.648 1.00 91.50 94 LEU A CA 1
ATOM 715 C C . LEU A 1 94 ? 8.038 -5.834 -6.024 1.00 91.50 94 LEU A C 1
ATOM 717 O O . LEU A 1 94 ? 8.741 -6.834 -6.192 1.00 91.50 94 LEU A O 1
ATOM 721 N N . PHE A 1 95 ? 7.440 -5.182 -7.010 1.00 92.69 95 PHE A N 1
ATOM 722 C CA . PHE A 1 95 ? 7.501 -5.542 -8.411 1.00 92.69 95 PHE A CA 1
ATOM 723 C C . PHE A 1 95 ? 7.893 -4.314 -9.225 1.00 92.69 95 PHE A C 1
ATOM 725 O O . PHE A 1 95 ? 7.502 -3.188 -8.924 1.00 92.69 95 PHE A O 1
ATOM 732 N N . LEU A 1 96 ? 8.639 -4.551 -10.291 1.00 92.00 96 LEU A N 1
ATOM 733 C CA . LEU A 1 96 ? 9.038 -3.542 -11.261 1.00 92.00 96 LEU A CA 1
ATOM 734 C C . LEU A 1 96 ? 8.270 -3.761 -12.554 1.00 92.00 96 LEU A C 1
ATOM 736 O O . LEU A 1 96 ? 7.989 -4.909 -12.917 1.00 92.00 96 LEU A O 1
ATOM 740 N N . PHE A 1 97 ? 7.995 -2.683 -13.277 1.00 92.94 97 PHE A N 1
ATOM 741 C CA . PHE A 1 97 ? 7.486 -2.750 -14.639 1.00 92.94 97 PHE A CA 1
ATOM 742 C C . PHE A 1 97 ? 8.028 -1.580 -15.479 1.00 92.94 97 PHE A C 1
ATOM 744 O O . PHE A 1 97 ? 7.992 -0.444 -15.024 1.00 92.94 97 PHE A O 1
ATOM 751 N N . PRO A 1 98 ? 8.510 -1.813 -16.710 1.00 91.75 98 PRO A N 1
ATOM 752 C CA . PRO A 1 98 ? 8.621 -3.114 -17.359 1.00 91.75 98 PRO A CA 1
ATOM 753 C C . PRO A 1 98 ? 9.734 -3.968 -16.730 1.00 91.75 98 PRO A C 1
ATOM 755 O O . PRO A 1 98 ? 10.772 -3.458 -16.312 1.00 91.75 98 PRO A O 1
ATOM 758 N N . GLY A 1 99 ? 9.524 -5.284 -16.682 1.00 85.88 99 GLY A N 1
ATOM 759 C CA . GLY A 1 99 ? 10.575 -6.233 -16.315 1.00 85.88 99 GLY A CA 1
ATOM 760 C C . GLY A 1 99 ? 11.567 -6.461 -17.462 1.00 85.88 99 GLY A C 1
ATOM 761 O O . GLY A 1 99 ? 11.276 -6.197 -18.629 1.00 85.88 99 GLY A O 1
ATOM 762 N N . LYS A 1 100 ? 12.744 -7.028 -17.166 1.00 81.56 100 LYS A N 1
ATOM 763 C CA . LYS A 1 100 ? 13.797 -7.256 -18.188 1.00 81.56 100 LYS A CA 1
ATOM 764 C C . LYS A 1 100 ? 13.375 -8.139 -19.369 1.00 81.56 100 LYS A C 1
ATOM 766 O O . LYS A 1 100 ? 13.892 -7.982 -20.471 1.00 81.56 100 LYS A O 1
ATOM 771 N N . ARG A 1 101 ? 12.511 -9.130 -19.128 1.00 80.25 101 ARG A N 1
ATOM 772 C CA . ARG A 1 101 ? 12.059 -10.127 -20.129 1.00 80.25 101 ARG A CA 1
ATOM 773 C C . ARG A 1 101 ? 10.553 -10.401 -20.086 1.00 80.25 101 ARG A C 1
ATOM 775 O O . ARG A 1 101 ? 10.069 -11.276 -20.795 1.00 80.25 101 ARG A O 1
ATOM 782 N N . LYS A 1 102 ? 9.835 -9.722 -19.196 1.00 84.75 102 LYS A N 1
ATOM 783 C CA . LYS A 1 102 ? 8.413 -9.914 -18.901 1.00 84.75 102 LYS A CA 1
ATOM 784 C C . LYS A 1 102 ? 7.793 -8.554 -18.611 1.00 84.75 102 LYS A C 1
ATOM 786 O O . LYS A 1 102 ? 8.510 -7.593 -18.356 1.00 84.75 102 LYS A O 1
ATOM 791 N N . GLU A 1 103 ? 6.470 -8.491 -18.604 1.00 86.81 103 GLU A N 1
ATOM 792 C CA . GLU A 1 103 ? 5.739 -7.261 -18.286 1.00 86.81 103 GLU A CA 1
ATOM 793 C C . GLU A 1 103 ? 6.033 -6.775 -16.857 1.00 86.81 103 GLU A C 1
ATOM 795 O O . GLU A 1 103 ? 6.138 -5.570 -16.638 1.00 86.81 103 GLU A O 1
ATOM 800 N N . THR A 1 104 ? 6.271 -7.701 -15.920 1.00 91.06 104 THR A N 1
ATOM 801 C CA . THR A 1 104 ? 6.683 -7.418 -14.539 1.00 91.06 104 THR A CA 1
ATOM 802 C C . THR A 1 104 ? 7.877 -8.258 -14.085 1.00 91.06 104 THR A C 1
ATOM 804 O O . THR A 1 104 ? 8.104 -9.377 -14.555 1.00 91.06 104 THR A O 1
ATOM 807 N N . GLU A 1 105 ? 8.636 -7.729 -13.127 1.00 90.50 105 GLU A N 1
ATOM 808 C CA . GLU A 1 105 ? 9.731 -8.419 -12.439 1.00 90.50 105 GLU A CA 1
ATOM 809 C C . GLU A 1 105 ? 9.517 -8.336 -10.925 1.00 90.50 105 GLU A C 1
ATOM 811 O O . GLU A 1 105 ? 9.497 -7.245 -10.361 1.00 90.50 105 GLU A O 1
ATOM 816 N N . LYS A 1 106 ? 9.347 -9.486 -10.258 1.00 90.69 106 LYS A N 1
ATOM 817 C CA . LYS A 1 106 ? 9.273 -9.541 -8.794 1.00 90.69 106 LYS A CA 1
ATOM 818 C C . LYS A 1 106 ? 10.673 -9.369 -8.213 1.00 90.69 106 LYS A C 1
ATOM 820 O O . LYS A 1 106 ? 11.547 -10.195 -8.462 1.00 90.69 106 LYS A O 1
ATOM 825 N N . VAL A 1 107 ? 10.845 -8.323 -7.419 1.00 88.31 107 VAL A N 1
ATOM 826 C CA . VAL A 1 107 ? 12.087 -8.000 -6.709 1.00 88.31 107 VAL A CA 1
ATOM 827 C C . VAL A 1 107 ? 12.076 -8.573 -5.303 1.00 88.31 107 VAL A C 1
ATOM 829 O O . VAL A 1 107 ? 13.071 -9.131 -4.851 1.00 88.31 107 VAL A O 1
ATOM 832 N N . LEU A 1 108 ? 10.939 -8.431 -4.624 1.00 88.31 108 LEU A N 1
ATOM 833 C CA . LEU A 1 108 ? 10.756 -8.830 -3.239 1.00 88.31 108 LEU A CA 1
ATOM 834 C C . LEU A 1 108 ? 9.434 -9.582 -3.128 1.00 88.31 108 LEU A C 1
ATOM 836 O O . LEU A 1 108 ? 8.394 -9.083 -3.568 1.00 88.31 108 LEU A O 1
ATOM 840 N N . ASP A 1 109 ? 9.490 -10.793 -2.584 1.00 90.38 109 ASP A N 1
ATOM 841 C CA . ASP A 1 109 ? 8.289 -11.537 -2.201 1.00 90.38 109 ASP A CA 1
ATOM 842 C C . ASP A 1 109 ? 7.800 -11.086 -0.821 1.00 90.38 109 ASP A C 1
ATOM 844 O O . ASP A 1 109 ? 8.518 -10.377 -0.121 1.00 90.38 109 ASP A O 1
ATOM 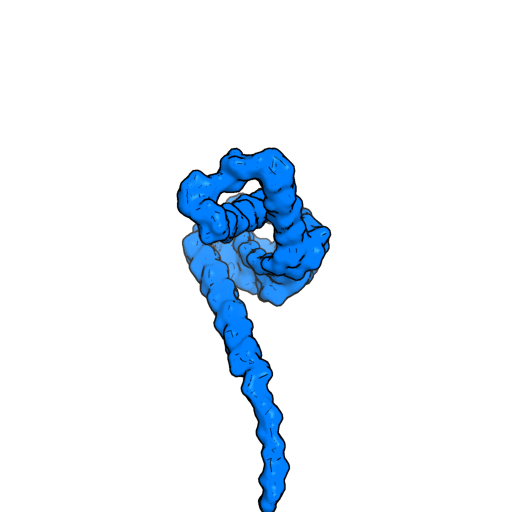848 N N . TRP A 1 110 ? 6.597 -11.506 -0.437 1.00 92.12 110 TRP A N 1
ATOM 849 C CA . TRP A 1 110 ? 5.955 -11.132 0.820 1.00 92.12 110 TRP A CA 1
ATOM 850 C C . TRP A 1 110 ? 6.897 -11.242 2.024 1.00 92.12 110 TRP A C 1
ATOM 852 O O . TRP A 1 110 ? 7.293 -12.335 2.423 1.00 92.12 110 TRP A O 1
ATOM 862 N N . THR A 1 111 ? 7.227 -10.099 2.618 1.00 87.81 111 THR A N 1
ATOM 863 C CA . THR A 1 111 ? 8.160 -9.993 3.744 1.00 87.81 111 THR A CA 1
ATOM 864 C C . THR A 1 111 ? 7.746 -8.867 4.686 1.00 87.81 111 THR A C 1
ATOM 866 O O . THR A 1 111 ? 7.243 -7.847 4.216 1.00 87.81 111 THR A O 1
ATOM 869 N N . PRO A 1 112 ? 7.981 -8.986 6.000 1.00 84.75 112 PRO A N 1
ATOM 870 C CA . PRO A 1 112 ? 7.770 -7.878 6.926 1.00 84.75 112 PRO A CA 1
ATOM 871 C C . PRO A 1 112 ? 8.842 -6.780 6.831 1.00 84.75 112 PRO A C 1
ATOM 873 O O . PRO A 1 112 ? 8.678 -5.714 7.410 1.00 84.75 112 PRO A O 1
ATOM 876 N N . LYS A 1 113 ? 9.953 -7.019 6.118 1.00 76.69 113 LYS A N 1
ATOM 877 C CA . LYS A 1 113 ? 11.100 -6.099 6.048 1.00 76.69 113 LYS A CA 1
ATOM 878 C C . LYS A 1 113 ? 11.365 -5.654 4.619 1.00 76.69 113 LYS A C 1
ATOM 880 O O . LYS A 1 113 ? 11.673 -6.483 3.765 1.00 76.69 113 LYS A O 1
ATOM 885 N N . ILE A 1 114 ? 11.306 -4.348 4.387 1.00 71.94 114 ILE A N 1
ATOM 886 C CA . ILE A 1 114 ? 11.538 -3.721 3.078 1.00 71.94 114 ILE A CA 1
ATOM 887 C C . ILE A 1 114 ? 12.846 -2.895 3.041 1.00 71.94 114 ILE A C 1
ATOM 889 O O . ILE A 1 114 ? 13.297 -2.477 1.978 1.00 71.94 114 ILE A O 1
ATOM 893 N N . ASP A 1 115 ? 13.521 -2.736 4.184 1.00 64.25 115 ASP A N 1
ATOM 894 C CA . ASP A 1 115 ? 14.679 -1.840 4.358 1.00 64.25 115 ASP A CA 1
ATOM 895 C C . ASP A 1 115 ? 15.932 -2.249 3.553 1.00 64.25 115 ASP A C 1
ATOM 897 O O . ASP A 1 115 ? 16.858 -1.461 3.382 1.00 64.25 115 ASP A O 1
ATOM 901 N N . SER A 1 116 ? 15.972 -3.466 2.996 1.00 61.25 116 SER A N 1
ATOM 902 C CA . SER A 1 116 ? 17.092 -3.959 2.178 1.00 61.25 116 SER A CA 1
ATOM 903 C C . SER A 1 116 ? 16.987 -3.607 0.685 1.00 61.25 116 SER A C 1
ATOM 905 O O . SER A 1 116 ? 17.740 -4.140 -0.133 1.00 61.25 116 SER A O 1
ATOM 907 N N . LEU A 1 117 ? 16.030 -2.764 0.284 1.00 62.72 117 LEU A N 1
ATOM 908 C CA . LEU A 1 117 ? 15.776 -2.480 -1.131 1.00 62.72 117 LEU A CA 1
ATOM 909 C C . LEU A 1 117 ? 16.807 -1.558 -1.792 1.00 62.72 117 LEU A C 1
ATOM 911 O O . LEU A 1 117 ? 16.939 -1.618 -3.014 1.00 62.72 117 LEU A O 1
ATOM 915 N N . THR A 1 118 ? 17.561 -0.763 -1.029 1.00 61.72 118 THR A N 1
ATOM 916 C CA . THR A 1 118 ? 18.539 0.222 -1.536 1.00 61.72 118 THR A CA 1
ATOM 917 C C . THR A 1 118 ? 19.467 -0.370 -2.601 1.00 61.72 118 THR A C 1
ATOM 919 O O . THR A 1 118 ? 19.545 0.130 -3.724 1.00 61.72 118 THR A O 1
ATOM 922 N N . ASP A 1 119 ? 20.070 -1.526 -2.316 1.00 64.94 119 ASP A N 1
ATOM 923 C CA . ASP A 1 119 ? 20.986 -2.194 -3.247 1.00 64.94 119 ASP A CA 1
ATOM 924 C C . ASP A 1 119 ? 20.289 -2.750 -4.494 1.00 64.94 119 ASP A C 1
ATOM 926 O O . ASP A 1 119 ? 20.914 -2.961 -5.538 1.00 64.94 119 ASP A O 1
ATOM 930 N N . THR A 1 120 ? 18.988 -3.023 -4.400 1.00 68.31 120 THR A N 1
ATOM 931 C CA . THR A 1 120 ? 18.205 -3.510 -5.536 1.00 68.31 120 THR A CA 1
ATOM 932 C C . THR A 1 120 ? 17.867 -2.377 -6.499 1.00 68.31 120 THR A C 1
ATOM 934 O O . THR A 1 120 ? 17.943 -2.581 -7.711 1.00 68.31 120 THR A O 1
ATOM 937 N N . PHE A 1 121 ? 17.605 -1.169 -5.984 1.00 66.38 121 PHE A N 1
ATOM 938 C CA . PHE A 1 121 ? 17.327 0.016 -6.802 1.00 66.38 121 PHE A CA 1
ATOM 939 C C . PHE A 1 121 ? 18.534 0.465 -7.633 1.00 66.38 121 PHE A C 1
ATOM 941 O O . PHE A 1 121 ? 18.387 0.799 -8.809 1.00 66.38 121 PHE A O 1
ATOM 948 N N . HIS A 1 122 ? 19.746 0.370 -7.082 1.00 65.31 122 HIS A N 1
ATOM 949 C CA . HIS A 1 122 ? 20.978 0.681 -7.819 1.00 65.31 122 HIS A CA 1
ATOM 950 C C . HIS A 1 122 ? 21.231 -0.240 -9.023 1.00 65.31 122 HIS A C 1
ATOM 952 O O . HIS A 1 122 ? 21.948 0.134 -9.951 1.00 65.31 122 HIS A O 1
ATOM 958 N N . ARG A 1 123 ? 20.632 -1.437 -9.035 1.00 67.81 123 ARG A N 1
ATOM 959 C CA . ARG A 1 123 ? 20.749 -2.423 -10.122 1.00 67.81 123 ARG A CA 1
ATOM 960 C C . ARG A 1 123 ? 19.603 -2.346 -11.139 1.00 67.81 123 ARG A C 1
ATOM 962 O O . ARG A 1 123 ? 19.547 -3.177 -12.051 1.00 67.81 123 ARG A O 1
ATOM 969 N N . LEU A 1 124 ? 18.700 -1.372 -11.002 1.00 71.81 124 LEU A N 1
ATOM 970 C CA . LEU A 1 124 ? 17.568 -1.198 -11.906 1.00 71.81 124 LEU A CA 1
ATOM 971 C C . LEU A 1 124 ? 18.014 -0.658 -13.258 1.00 71.81 124 LEU A C 1
ATOM 973 O O . LEU A 1 124 ? 18.570 0.432 -13.388 1.00 71.81 124 LEU A O 1
ATOM 977 N N . THR A 1 125 ? 17.695 -1.417 -14.295 1.00 70.81 125 THR A N 1
ATOM 978 C CA . THR A 1 125 ? 17.786 -0.952 -15.672 1.00 70.81 125 THR A CA 1
ATOM 979 C C . THR A 1 125 ? 16.495 -0.232 -16.021 1.00 70.81 125 THR A C 1
ATOM 981 O O . THR A 1 125 ? 15.437 -0.856 -16.046 1.00 70.81 125 THR A O 1
ATOM 984 N N . THR A 1 126 ? 16.582 1.066 -16.297 1.00 79.06 126 THR A N 1
ATOM 985 C CA . THR A 1 126 ? 15.443 1.838 -16.803 1.00 79.06 126 THR A CA 1
ATOM 986 C C . THR A 1 126 ? 15.373 1.772 -18.317 1.00 79.06 126 THR A C 1
ATOM 988 O O . THR A 1 126 ? 16.396 1.857 -18.999 1.00 79.06 126 THR A O 1
ATOM 991 N N . GLY A 1 127 ? 14.167 1.621 -18.856 1.00 79.25 127 GLY A N 1
ATOM 992 C CA . GLY A 1 127 ? 13.957 1.545 -20.297 1.00 79.25 127 GLY A CA 1
ATOM 993 C C . GLY A 1 127 ? 12.598 0.971 -20.672 1.00 79.25 127 GLY A C 1
ATOM 994 O O . GLY A 1 127 ? 11.873 0.459 -19.830 1.00 79.25 127 GLY A O 1
ATOM 995 N N . GLY A 1 128 ? 12.260 1.053 -21.958 1.00 80.88 128 GLY A N 1
ATOM 996 C CA . GLY A 1 128 ? 11.026 0.476 -22.492 1.00 80.88 128 GLY A CA 1
ATOM 997 C C . GLY A 1 128 ? 9.765 1.308 -22.242 1.00 80.88 128 GLY A C 1
ATOM 998 O O . GLY A 1 128 ? 9.827 2.487 -21.885 1.00 80.88 128 GLY A O 1
ATOM 999 N N . VAL A 1 129 ? 8.625 0.666 -22.506 1.00 87.25 129 VAL A N 1
ATOM 1000 C CA . VAL A 1 129 ? 7.261 1.207 -22.373 1.00 87.25 129 VAL A CA 1
ATOM 1001 C C . VAL A 1 129 ? 6.728 1.048 -20.944 1.00 87.25 129 VAL A C 1
ATOM 1003 O O . VAL A 1 129 ? 7.381 0.430 -20.110 1.00 87.25 129 VAL A O 1
ATOM 1006 N N . THR A 1 130 ? 5.524 1.554 -20.673 1.00 92.06 130 THR A N 1
ATOM 1007 C CA . THR A 1 130 ? 4.876 1.496 -19.352 1.00 92.06 130 THR A CA 1
ATOM 1008 C C . THR A 1 130 ? 3.671 0.536 -19.369 1.00 92.06 130 THR A C 1
ATOM 1010 O O . THR A 1 130 ? 2.541 0.970 -19.605 1.00 92.06 130 THR A O 1
ATOM 1013 N N . PRO A 1 131 ? 3.860 -0.785 -19.169 1.00 91.94 131 PRO A N 1
ATOM 1014 C CA . PRO A 1 131 ? 2.775 -1.769 -19.223 1.00 91.94 131 PRO A CA 1
ATOM 1015 C C . PRO A 1 131 ? 1.975 -1.830 -17.905 1.00 91.94 131 PRO A C 1
ATOM 1017 O O . PRO A 1 131 ? 1.962 -2.848 -17.213 1.00 91.94 131 PRO A O 1
ATOM 1020 N N . THR A 1 132 ? 1.276 -0.750 -17.546 1.00 93.81 132 THR A N 1
ATOM 1021 C CA . THR A 1 132 ? 0.568 -0.642 -16.253 1.00 93.81 132 THR A CA 1
ATOM 1022 C C . THR A 1 132 ? -0.545 -1.677 -16.082 1.00 93.81 132 THR A C 1
ATOM 1024 O O . THR A 1 132 ? -0.673 -2.277 -15.020 1.00 93.81 132 THR A O 1
ATOM 1027 N N . GLY A 1 133 ? -1.350 -1.920 -17.123 1.00 95.50 133 GLY A N 1
ATOM 1028 C CA . GLY A 1 133 ? -2.446 -2.898 -17.073 1.00 95.50 133 GLY A CA 1
ATOM 1029 C C . GLY A 1 133 ? -1.956 -4.311 -16.731 1.00 95.50 133 GLY A C 1
ATOM 1030 O O . GLY A 1 133 ? -2.431 -4.900 -15.757 1.00 95.50 133 GLY A O 1
ATOM 1031 N N . PRO A 1 134 ? -0.974 -4.849 -17.475 1.00 94.12 134 PRO A N 1
ATOM 1032 C CA . PRO A 1 134 ? -0.282 -6.073 -17.094 1.00 94.12 134 PRO A CA 1
ATOM 1033 C C . PRO A 1 134 ? 0.304 -6.076 -15.681 1.00 94.12 134 PRO A C 1
ATOM 1035 O O . PRO A 1 134 ? 0.187 -7.077 -14.973 1.00 94.12 134 PRO A O 1
ATOM 1038 N N . ALA A 1 135 ? 0.889 -4.958 -15.242 1.00 94.69 135 ALA A N 1
ATOM 1039 C CA . ALA A 1 135 ? 1.452 -4.855 -13.901 1.00 94.69 135 ALA A CA 1
ATOM 1040 C C . ALA A 1 135 ? 0.392 -5.011 -12.804 1.00 94.69 135 ALA A C 1
ATOM 1042 O O . ALA A 1 135 ? 0.586 -5.780 -11.862 1.00 94.69 135 ALA A O 1
ATOM 1043 N N . LEU A 1 136 ? -0.764 -4.369 -12.975 1.00 96.25 136 LEU A N 1
ATOM 1044 C CA . LEU A 1 136 ? -1.903 -4.512 -12.069 1.00 96.25 136 LEU A CA 1
ATOM 1045 C C . LEU A 1 136 ? -2.453 -5.941 -12.059 1.00 96.25 136 LEU A C 1
ATOM 1047 O O . LEU A 1 136 ? -2.674 -6.497 -10.987 1.00 96.25 136 LEU A O 1
ATOM 1051 N N . LYS A 1 137 ? -2.602 -6.580 -13.228 1.00 95.44 137 LYS A N 1
ATOM 1052 C CA . LYS A 1 137 ? -3.024 -7.992 -13.307 1.00 95.44 137 LYS A CA 1
ATOM 1053 C C . LYS A 1 137 ? -2.053 -8.914 -12.569 1.00 95.44 137 LYS A C 1
ATOM 1055 O O . LYS A 1 137 ? -2.481 -9.799 -11.835 1.00 95.44 137 LYS A O 1
ATOM 1060 N N . SER A 1 138 ? -0.750 -8.680 -12.726 1.00 93.50 138 SER A N 1
ATOM 1061 C CA . SER A 1 138 ? 0.287 -9.428 -12.014 1.00 93.50 138 SER A CA 1
ATOM 1062 C C . SER A 1 138 ? 0.215 -9.222 -10.500 1.00 93.50 138 SER A C 1
ATOM 1064 O O . SER A 1 138 ? 0.486 -10.166 -9.761 1.00 93.50 138 SER A O 1
ATOM 1066 N N . ALA A 1 139 ? -0.116 -8.014 -10.037 1.00 94.25 139 ALA A N 1
ATOM 1067 C CA . ALA A 1 139 ? -0.280 -7.725 -8.617 1.00 94.25 139 ALA A CA 1
ATOM 1068 C C . ALA A 1 139 ? -1.492 -8.458 -8.031 1.00 94.25 139 ALA A C 1
ATOM 1070 O O . ALA A 1 139 ? -1.348 -9.157 -7.030 1.00 94.25 139 ALA A O 1
ATOM 1071 N N . LEU A 1 140 ? -2.652 -8.358 -8.688 1.00 94.75 140 LEU A N 1
ATOM 1072 C CA . LEU A 1 140 ? -3.885 -9.037 -8.272 1.00 94.75 140 LEU A CA 1
ATOM 1073 C C . LEU A 1 140 ? -3.684 -10.553 -8.176 1.00 94.75 140 LEU A C 1
ATOM 1075 O O . LEU A 1 140 ? -3.940 -11.142 -7.130 1.00 94.75 140 LEU A O 1
ATOM 1079 N N . TYR A 1 141 ? -3.092 -11.156 -9.208 1.00 93.88 141 TYR A N 1
ATOM 1080 C CA . TYR A 1 141 ? -2.756 -12.580 -9.201 1.00 93.88 141 TYR A CA 1
ATOM 1081 C C . TYR A 1 141 ? -1.821 -12.967 -8.040 1.00 93.88 141 TYR A C 1
ATOM 1083 O O . TYR A 1 141 ? -1.912 -14.059 -7.477 1.00 93.88 141 TYR A O 1
ATOM 1091 N N . HIS A 1 142 ? -0.898 -12.080 -7.654 1.00 94.19 142 HIS A N 1
ATOM 1092 C CA . HIS A 1 142 ? 0.012 -12.343 -6.540 1.00 94.19 142 HIS A CA 1
ATOM 1093 C C . HIS A 1 142 ? -0.684 -12.295 -5.172 1.00 94.19 142 HIS A C 1
ATOM 1095 O O . HIS A 1 142 ? -0.295 -13.048 -4.274 1.00 94.19 142 HIS A O 1
ATOM 1101 N N . PHE A 1 143 ? -1.702 -11.444 -5.016 1.00 92.50 143 PHE A N 1
ATOM 1102 C CA . PHE A 1 143 ? -2.572 -11.440 -3.838 1.00 92.50 143 PHE A CA 1
ATOM 1103 C C . PHE A 1 143 ? -3.417 -12.716 -3.761 1.00 92.50 143 PHE A C 1
ATOM 1105 O O . PHE A 1 143 ? -3.408 -13.380 -2.725 1.00 92.50 143 PHE A O 1
ATOM 1112 N N . GLU A 1 144 ? -4.074 -13.107 -4.859 1.00 91.44 144 GLU A N 1
ATOM 1113 C CA . GLU A 1 144 ? -4.894 -14.330 -4.935 1.00 91.44 144 GLU A CA 1
ATOM 1114 C C . GLU A 1 144 ? -4.085 -15.567 -4.536 1.00 91.44 144 GLU A C 1
ATOM 1116 O O . GLU A 1 144 ? -4.430 -16.270 -3.588 1.00 91.44 144 GLU A O 1
ATOM 1121 N N . LYS A 1 145 ? -2.907 -15.748 -5.143 1.00 89.94 145 LYS A N 1
ATOM 1122 C CA . LYS A 1 145 ? -2.024 -16.878 -4.831 1.00 89.94 145 LYS A CA 1
ATOM 1123 C C . LYS A 1 145 ? -1.600 -16.933 -3.359 1.00 89.94 145 LYS A C 1
ATOM 1125 O O . LYS A 1 145 ? -1.324 -18.014 -2.835 1.00 89.94 145 LYS A O 1
ATOM 1130 N N . ARG A 1 146 ? -1.462 -15.783 -2.690 1.00 86.44 146 ARG A N 1
ATOM 1131 C CA . ARG A 1 146 ? -1.131 -15.745 -1.258 1.00 86.44 146 ARG A CA 1
ATOM 1132 C C . ARG A 1 146 ? -2.320 -16.188 -0.410 1.00 86.44 146 ARG A C 1
ATOM 1134 O O . ARG A 1 146 ? -2.115 -16.922 0.554 1.00 86.44 146 ARG A O 1
ATOM 1141 N N . ARG A 1 147 ? -3.530 -15.762 -0.774 1.00 82.69 147 ARG A N 1
ATOM 1142 C CA . ARG A 1 147 ? -4.772 -16.165 -0.109 1.00 82.69 147 ARG A CA 1
ATOM 1143 C C . ARG A 1 147 ? -4.986 -17.673 -0.208 1.00 82.69 147 ARG A C 1
ATOM 1145 O O . ARG A 1 147 ? -5.212 -18.297 0.821 1.00 82.69 147 ARG A O 1
ATOM 1152 N N . ASP A 1 148 ? -4.800 -18.253 -1.391 1.00 80.81 148 ASP A N 1
ATOM 1153 C CA . ASP A 1 148 ? -4.945 -19.701 -1.599 1.00 80.81 148 ASP A CA 1
ATOM 1154 C C . ASP A 1 148 ? -3.977 -20.496 -0.717 1.00 80.81 148 ASP A C 1
ATOM 1156 O O . ASP A 1 148 ? -4.359 -21.461 -0.064 1.00 80.81 148 ASP A O 1
ATOM 1160 N N . LYS A 1 149 ? -2.716 -20.048 -0.628 1.00 75.31 149 LYS A N 1
ATOM 1161 C CA . LYS A 1 149 ? -1.725 -20.666 0.262 1.00 75.31 149 LYS A CA 1
ATOM 1162 C C . LYS A 1 149 ? -2.117 -20.602 1.734 1.00 75.31 149 LYS A C 1
ATOM 1164 O O . LYS A 1 149 ? -1.754 -21.512 2.462 1.00 75.31 149 LYS A O 1
ATOM 1169 N N . ARG A 1 150 ? -2.788 -19.534 2.177 1.00 75.81 150 ARG A N 1
ATOM 1170 C CA . ARG A 1 150 ? -3.294 -19.448 3.553 1.00 75.81 150 ARG A CA 1
ATOM 1171 C C . ARG A 1 150 ? -4.464 -20.392 3.781 1.00 75.81 150 ARG A C 1
ATOM 1173 O O . ARG A 1 150 ? -4.435 -21.080 4.784 1.00 75.81 150 ARG A O 1
ATOM 1180 N N . SER A 1 151 ? -5.416 -20.460 2.846 1.00 70.06 151 SER A N 1
ATOM 1181 C CA . SER A 1 151 ? -6.542 -21.403 2.929 1.00 70.06 151 SER A CA 1
ATOM 1182 C C . SER A 1 151 ? -6.041 -22.834 3.093 1.00 70.06 151 SER A C 1
ATOM 1184 O O . SER A 1 151 ? -6.451 -23.519 4.009 1.00 70.06 151 SER A O 1
ATOM 1186 N N . LEU A 1 152 ? -5.057 -23.246 2.287 1.00 68.50 152 LEU A N 1
ATOM 1187 C CA . LEU A 1 152 ? -4.477 -24.590 2.372 1.00 68.50 152 LEU A CA 1
ATOM 1188 C C . LEU A 1 152 ? -3.752 -24.889 3.695 1.00 68.50 152 LEU A C 1
ATOM 1190 O O . LEU A 1 152 ? -3.574 -26.056 4.022 1.00 68.50 152 LEU A O 1
ATOM 1194 N N . ILE A 1 153 ? -3.261 -23.865 4.400 1.00 72.12 153 ILE A N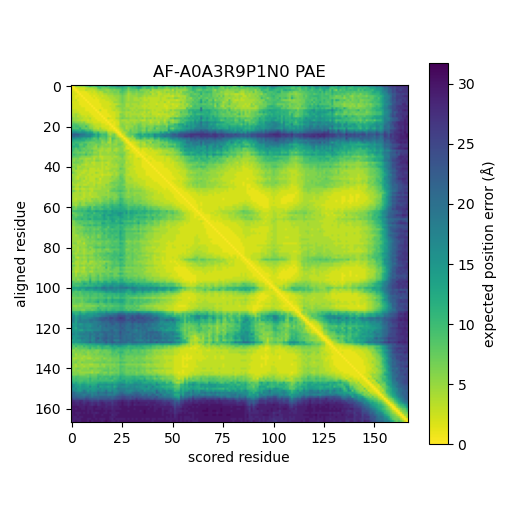 1
ATOM 1195 C CA . ILE A 1 153 ? -2.631 -24.033 5.718 1.00 72.12 153 ILE A CA 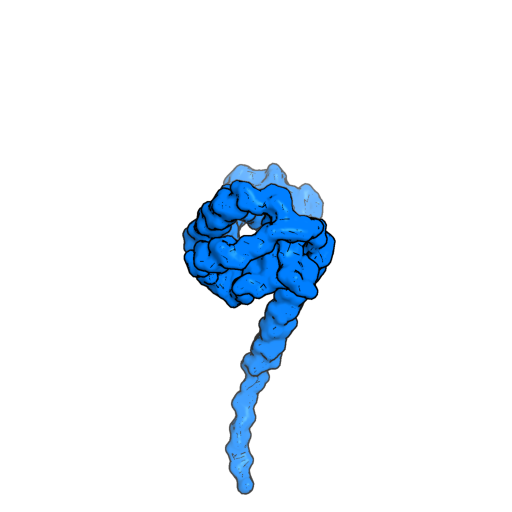1
ATOM 1196 C C . ILE A 1 153 ? -3.716 -24.124 6.795 1.00 72.12 153 ILE A C 1
ATOM 1198 O O . ILE A 1 153 ? -3.636 -25.007 7.634 1.00 72.12 153 ILE A O 1
ATOM 1202 N N . ASP A 1 154 ? -4.734 -23.262 6.723 1.00 62.28 154 ASP A N 1
ATOM 1203 C CA . ASP A 1 154 ? -5.880 -23.230 7.644 1.00 62.28 154 ASP A CA 1
ATOM 1204 C C . ASP A 1 154 ? -6.684 -24.543 7.582 1.00 62.28 154 ASP A C 1
ATOM 1206 O O . ASP A 1 154 ? -6.969 -25.155 8.604 1.00 62.28 154 ASP A O 1
ATOM 1210 N N . ASP A 1 155 ? -6.915 -25.065 6.371 1.00 58.19 155 ASP A N 1
ATOM 1211 C CA . ASP A 1 155 ? -7.575 -26.357 6.134 1.00 58.19 155 ASP A CA 1
ATOM 1212 C C . ASP A 1 155 ? -6.721 -27.569 6.587 1.00 58.19 155 ASP A C 1
ATOM 1214 O O . ASP A 1 155 ? -7.221 -28.691 6.667 1.00 58.19 155 ASP A O 1
ATOM 1218 N N . GLY A 1 156 ? -5.421 -27.369 6.845 1.00 54.19 156 GLY A N 1
ATOM 1219 C CA . GLY A 1 156 ? -4.467 -28.408 7.249 1.00 54.19 156 GLY A CA 1
ATOM 1220 C C . GLY A 1 156 ? -4.197 -28.487 8.756 1.00 54.19 156 GLY A C 1
ATOM 1221 O O . GLY A 1 156 ? -3.489 -29.397 9.184 1.00 54.19 156 GLY A O 1
ATOM 1222 N N . GLU A 1 157 ? -4.732 -27.564 9.563 1.00 50.31 157 GLU A N 1
ATOM 1223 C CA . GLU A 1 157 ? -4.576 -27.573 11.030 1.00 50.31 157 GLU A CA 1
ATOM 1224 C C . GLU A 1 157 ? -5.649 -28.420 11.756 1.00 50.31 157 GLU A C 1
ATOM 1226 O O . GLU A 1 157 ? -5.519 -28.667 12.955 1.00 50.31 157 GLU A O 1
ATOM 1231 N N . ASP A 1 158 ? -6.634 -28.968 11.028 1.00 45.31 158 ASP A N 1
ATOM 1232 C CA . ASP A 1 158 ? -7.695 -29.860 11.540 1.00 45.31 158 ASP A CA 1
ATOM 1233 C C . ASP A 1 158 ? -7.392 -31.374 11.385 1.00 45.31 158 ASP A C 1
ATOM 1235 O O . ASP A 1 158 ? -8.285 -32.222 11.513 1.00 45.31 158 ASP A O 1
ATOM 1239 N N . GLU A 1 159 ? -6.139 -31.776 11.136 1.00 42.38 159 GLU A N 1
ATOM 1240 C CA . GLU A 1 159 ? -5.759 -33.197 11.199 1.00 42.38 159 GLU A CA 1
ATOM 1241 C C . GLU A 1 159 ? -5.577 -33.645 12.660 1.00 42.38 159 GLU A C 1
ATOM 1243 O O . GLU A 1 159 ? -4.510 -33.539 13.267 1.00 42.38 159 GLU A O 1
ATOM 1248 N N . PHE A 1 160 ? -6.670 -34.166 13.228 1.00 37.75 160 PHE A N 1
ATOM 1249 C CA . PHE A 1 160 ? -6.695 -34.952 14.462 1.00 37.75 160 PHE A CA 1
ATOM 1250 C C . PHE A 1 160 ? -5.506 -35.931 14.517 1.00 37.75 160 PHE A C 1
ATOM 1252 O O . PHE A 1 160 ? -5.245 -36.616 13.523 1.00 37.75 160 PHE A O 1
ATOM 1259 N N . PRO A 1 161 ? -4.819 -36.087 15.668 1.00 39.34 161 PRO A N 1
ATOM 1260 C CA . PRO A 1 161 ? -3.788 -37.101 15.793 1.00 39.34 161 PRO A CA 1
ATOM 1261 C C . PRO A 1 161 ? -4.456 -38.467 15.655 1.00 39.34 161 PRO A C 1
ATOM 1263 O O . PRO A 1 161 ? -5.212 -38.894 16.528 1.00 39.34 161 PRO A O 1
ATOM 1266 N N . ILE A 1 162 ? -4.196 -39.141 14.537 1.00 45.41 162 ILE A N 1
ATOM 1267 C CA . ILE A 1 162 ? -4.542 -40.545 14.364 1.00 45.41 162 ILE A CA 1
ATOM 1268 C C . ILE A 1 162 ? -3.658 -41.298 15.361 1.00 45.41 162 ILE A C 1
ATOM 1270 O O . ILE A 1 162 ? -2.473 -41.514 15.110 1.00 45.41 162 ILE A O 1
ATOM 1274 N N . GLU A 1 163 ? -4.210 -41.628 16.531 1.00 43.94 163 GLU A N 1
ATOM 1275 C CA . GLU A 1 163 ? -3.604 -42.603 17.432 1.00 43.94 163 GLU A CA 1
ATOM 1276 C C . GLU A 1 163 ? -3.388 -43.894 16.634 1.00 43.94 163 GLU A C 1
ATOM 1278 O O . GLU A 1 163 ? -4.342 -44.551 16.212 1.00 43.94 163 GLU A O 1
ATOM 1283 N N . GLU A 1 164 ? -2.123 -44.251 16.407 1.00 41.09 164 GLU A N 1
ATOM 1284 C CA . GLU A 1 164 ? -1.748 -45.584 15.948 1.00 41.09 164 GLU A CA 1
ATOM 1285 C C . GLU A 1 164 ? -2.201 -46.603 17.002 1.00 41.09 164 GLU A C 1
ATOM 1287 O O . GLU A 1 164 ? -1.508 -46.882 17.982 1.00 41.09 164 GLU A O 1
ATOM 1292 N N . SER A 1 165 ? -3.381 -47.191 16.804 1.00 43.62 165 SER A N 1
ATOM 1293 C CA . SER A 1 165 ? -3.736 -48.438 17.466 1.00 43.62 165 SER A CA 1
ATOM 1294 C C . SER A 1 165 ? -2.924 -49.557 16.818 1.00 43.62 165 SER A C 1
ATOM 1296 O O . SER A 1 165 ? -3.221 -49.986 15.701 1.00 43.62 165 SER A O 1
ATOM 1298 N N . GLY A 1 166 ? -1.880 -49.998 17.515 1.00 44.44 166 GLY A N 1
ATOM 1299 C CA . GLY A 1 166 ? -1.082 -51.148 17.118 1.00 44.44 166 GLY A CA 1
ATOM 1300 C C . GLY A 1 166 ? -1.909 -52.430 17.008 1.00 44.44 166 GLY A C 1
ATOM 1301 O O . GLY A 1 166 ? -2.773 -52.695 17.845 1.00 44.44 166 GLY A O 1
ATOM 1302 N N . PHE A 1 167 ? -1.576 -53.227 15.994 1.00 39.41 167 PHE A N 1
ATOM 1303 C CA . PHE A 1 167 ? -1.750 -54.677 15.930 1.00 39.41 167 PHE A CA 1
ATOM 1304 C C . PHE A 1 167 ? -0.584 -55.282 15.149 1.00 39.41 167 PHE A C 1
ATOM 1306 O O . PHE A 1 167 ? -0.224 -54.709 14.096 1.00 39.41 167 PHE A O 1
#

Nearest PDB structures (foldseek):
  3rag-assembly2_B  TM=9.348E-01  e=1.820E-11  Alicyclobacillus acidocaldarius subsp. acidocaldarius DSM 446
  3rag-assembly1_A  TM=9.248E-01  e=1.599E-11  Alicyclobacillus acidocaldarius subsp. acidocaldarius DSM 446
  7nxd-assembly1_B  TM=7.631E-01  e=1.163E-02  Homo sapiens
  8xfg-assembly1_B  TM=8.047E-01  e=1.886E-01  Homo sapiens
  8vs6-assembly1_B  TM=7.594E-01  e=1.886E-01  Homo sapiens

Secondary structure (DSSP, 8-state):
-HHHHHHHHHHHHHHHHHHHHHH-TT--GGGS-HHHHHHHHHHHHHHHHHS-EEEEEEEE-SGGGTTTHHHHHHHHHHHHHHHHTSSS-EEEEEEEES-SSSS-EEEEEEES--GGGHHHHTT----S---HHHHHHHHHHHHHHHHHHHHHHHTTTT---------

Organism: NCBI:txid284579

InterPro domains:
  IPR002035 von Willebrand factor, type A [PF13519] (55-147)
  IPR036465 von Willebrand factor A-like domain superfamily [G3DSA:3.40.50.410] (1-157)
  IPR036465 von Willebrand factor A-like domain superfamily [SSF53300] (53-153)

Radius of gyration: 21.42 Å; Cα contacts (8 Å, |Δi|>4): 165; chains: 1; bounding box: 53×68×45 Å

Solvent-accessible surface area (backbone atoms only — not comparable to full-atom values): 9617 Å² total; per-residue (Å²): 108,71,68,60,50,53,47,43,55,51,46,48,52,52,52,47,54,53,44,25,73,74,70,35,93,86,49,54,71,87,70,43,56,71,69,60,38,49,56,51,50,52,52,44,52,50,48,64,35,49,54,72,44,79,47,77,44,79,42,73,28,16,53,86,31,58,88,48,47,67,60,51,53,51,52,52,51,53,49,46,53,64,49,67,72,33,82,16,56,51,31,35,28,35,32,34,23,36,23,100,89,42,55,52,33,81,78,39,69,81,32,76,72,68,87,78,45,66,72,55,60,77,67,61,75,57,37,72,60,77,50,58,68,60,37,51,52,54,50,53,53,54,52,51,58,51,52,52,56,47,51,61,50,63,73,58,73,73,69,71,84,77,75,81,78,83,129

Mean predicted aligned error: 9.77 Å

Sequence (167 aa):
MVTKQAMTQTLQGVVHGELHHILGEEREMEDLPPDKRGEVMEVVDDLGETVSLEVLILVDTSASMKPKLPMVQEALSDLSISLNSRTGNNHFALFLFPGKRKETEKVLDWTPKIDSLTDTFHRLTTGGVTPTGPALKSALYHFEKRRDKRSLIDDGEDEFPIEESGF

pLDDT: mean 81.01, std 13.47, range [37.75, 96.25]

Foldseek 3Di:
DVVLVVLLVVLLVVLQVVCCVVVHVPDGLVNDDPVVVVVSVVVSVLCSQAAEEEEEAEAEQAQVCVVVLVVVVVVVVVVLVVNVVGNYQYWYWYWYAPDPVHRIDTPGATDSDDPPCPVVSVVRDGHDDNSVVVSVVVVVVSVVVVVVVVVVVVVVVPPDPPPPPDD